Protein AF-A0A934DZV0-F1 (afdb_monomer_lite)

Secondary structure (DSSP, 8-state):
--SS-----HHHHHHHHHHHHHHHHHS--HHHHHHHHHHHHHHHHHHTTTTTS----HHHHHHHHHHHHHHHHHHHHHHHHHHHHHHTT--SHHHHHHHHHHHHHHHHHHHHHHIIIIIHHHHHHHHTT--

Foldseek 3Di:
DPDPPPPPPVVNVVVVVVVLVVVCVVPVDVVSVVVVVVVVVVVVCVVVCVVVPPPPDPVVVVCVLLVVLLVVCLVVLLVVLVVVCVVVVVPDPVCVVVSVVVSVVCSVVSSVVCCVVPVVVVVVVVVVPPD

Structure (mmCIF, N/CA/C/O backbone):
data_AF-A0A934DZV0-F1
#
_entry.id   AF-A0A934DZV0-F1
#
loop_
_atom_site.group_PDB
_atom_site.id
_atom_site.type_symbol
_atom_site.label_atom_id
_atom_site.label_alt_id
_atom_site.label_comp_id
_atom_site.label_asym_id
_atom_site.label_entity_id
_atom_site.label_seq_id
_atom_site.pdbx_PDB_ins_code
_atom_site.Cartn_x
_atom_site.Cartn_y
_atom_site.Cartn_z
_atom_site.occupancy
_atom_site.B_iso_or_equiv
_atom_site.auth_seq_id
_atom_site.auth_comp_id
_atom_site.auth_asym_id
_atom_site.auth_atom_id
_atom_site.pdbx_PDB_model_num
ATOM 1 N N . MET A 1 1 ? -23.097 18.828 9.479 1.00 40.00 1 MET A N 1
ATOM 2 C CA . MET A 1 1 ? -22.271 17.770 10.113 1.00 40.00 1 MET A CA 1
ATOM 3 C C . MET A 1 1 ? -23.167 16.639 10.637 1.00 40.00 1 MET A C 1
ATOM 5 O O . MET A 1 1 ? -23.369 16.544 11.835 1.00 40.00 1 MET A O 1
ATOM 9 N N . GLY A 1 2 ? -23.748 15.807 9.760 1.00 43.72 2 GLY A N 1
ATOM 10 C CA . GLY A 1 2 ? -24.744 14.794 10.172 1.00 43.72 2 GLY A CA 1
ATOM 11 C C . GLY A 1 2 ? -24.747 13.490 9.365 1.00 43.72 2 GLY A C 1
ATOM 12 O O . GLY A 1 2 ? -25.676 12.708 9.488 1.00 43.72 2 GLY A O 1
ATOM 13 N N . ALA A 1 3 ? -23.735 13.243 8.527 1.00 45.84 3 ALA A N 1
ATOM 14 C CA . ALA A 1 3 ? -23.752 12.117 7.585 1.00 45.84 3 ALA A CA 1
ATOM 15 C C . ALA A 1 3 ? -23.041 10.840 8.086 1.00 45.84 3 ALA A C 1
ATOM 17 O O . ALA A 1 3 ? -23.024 9.847 7.370 1.00 45.84 3 ALA A O 1
ATOM 18 N N . LEU A 1 4 ? -22.449 10.842 9.290 1.00 46.31 4 LEU A N 1
ATOM 19 C CA . LEU A 1 4 ? -21.652 9.713 9.805 1.00 46.31 4 LEU A CA 1
ATOM 20 C C . LEU A 1 4 ? -21.997 9.299 11.249 1.00 46.31 4 LEU A C 1
ATOM 22 O O . LEU A 1 4 ? -21.192 8.657 11.915 1.00 46.31 4 LEU A O 1
ATOM 26 N N . SER A 1 5 ? -23.197 9.607 11.744 1.00 45.78 5 SER A N 1
ATOM 27 C CA . SER A 1 5 ? -23.726 9.014 12.986 1.00 45.78 5 SER A CA 1
ATOM 28 C C . SER A 1 5 ? -24.595 7.790 12.677 1.00 45.78 5 SER A C 1
ATOM 30 O O . SER A 1 5 ? -25.713 7.652 13.164 1.00 45.78 5 SER A O 1
ATOM 32 N N . GLY A 1 6 ? -24.108 6.911 11.801 1.00 54.12 6 GLY A N 1
ATOM 33 C CA . GLY A 1 6 ? -24.715 5.609 11.563 1.00 54.12 6 GLY A CA 1
ATOM 34 C C . GLY A 1 6 ? -24.090 4.602 12.513 1.00 54.12 6 GLY A C 1
ATOM 35 O O . GLY A 1 6 ? -23.121 3.940 12.151 1.00 54.12 6 GLY A O 1
ATOM 36 N N . HIS A 1 7 ? -24.602 4.492 13.739 1.00 59.88 7 HIS A N 1
ATOM 37 C CA . HIS A 1 7 ? -24.275 3.343 14.578 1.00 59.88 7 HIS A CA 1
ATOM 38 C C . HIS A 1 7 ? -24.845 2.116 13.868 1.00 59.88 7 HIS A C 1
ATOM 40 O O . HIS A 1 7 ? -26.049 1.872 13.935 1.00 59.88 7 HIS A O 1
ATOM 46 N N . LEU A 1 8 ? -24.011 1.381 13.125 1.00 62.78 8 LEU A N 1
ATOM 47 C CA . LEU A 1 8 ? -24.433 0.114 12.540 1.00 62.78 8 LEU A CA 1
ATOM 48 C C . LEU A 1 8 ? -25.015 -0.728 13.682 1.00 62.78 8 LEU A C 1
ATOM 50 O O . LEU A 1 8 ? -24.310 -0.970 14.670 1.00 62.78 8 LEU A O 1
ATOM 54 N N . PRO A 1 9 ? -26.299 -1.127 13.609 1.00 78.00 9 PRO A N 1
ATOM 55 C CA . PRO A 1 9 ? -26.893 -1.911 14.672 1.00 78.00 9 PRO A CA 1
ATOM 56 C C . PRO A 1 9 ? -26.055 -3.177 14.818 1.00 78.00 9 PRO A C 1
ATOM 58 O O . PRO A 1 9 ? -25.684 -3.794 13.820 1.00 78.00 9 PRO A O 1
ATOM 61 N N . ARG A 1 10 ? -25.732 -3.571 16.057 1.00 73.56 10 ARG A N 1
ATOM 62 C CA . ARG A 1 10 ? -24.899 -4.760 16.332 1.00 73.56 10 ARG A CA 1
ATOM 63 C C . ARG A 1 10 ? -25.390 -5.988 15.553 1.00 73.56 10 ARG A C 1
ATOM 65 O O . ARG A 1 10 ? -24.585 -6.774 15.072 1.00 73.56 10 ARG A O 1
ATOM 72 N N . ALA A 1 11 ? -26.704 -6.082 15.346 1.00 77.38 11 ALA A N 1
ATOM 73 C CA . ALA A 1 11 ? -27.351 -7.084 14.509 1.00 77.38 11 ALA A CA 1
ATOM 74 C C . ALA A 1 11 ? -26.882 -7.081 13.041 1.00 77.38 11 ALA A C 1
ATOM 76 O O . ALA A 1 11 ? -26.635 -8.151 12.502 1.00 77.38 11 ALA A O 1
ATOM 77 N N . ALA A 1 12 ? -26.704 -5.922 12.400 1.00 80.38 12 ALA A N 1
ATOM 78 C CA . ALA A 1 12 ? -26.201 -5.839 11.026 1.00 80.38 12 ALA A CA 1
ATOM 79 C C . ALA A 1 12 ? -24.744 -6.314 10.918 1.00 80.38 12 ALA A C 1
ATOM 81 O O . ALA A 1 12 ? -24.390 -6.989 9.956 1.00 80.38 12 ALA A O 1
ATOM 82 N N . PHE A 1 13 ? -23.916 -6.029 11.929 1.00 77.81 13 PHE A N 1
ATOM 83 C CA . PHE A 1 13 ? -22.552 -6.558 11.998 1.00 77.81 13 PHE A CA 1
ATOM 84 C C . PHE A 1 13 ? -22.545 -8.089 12.120 1.00 77.81 13 PHE A C 1
ATOM 86 O O . PHE A 1 13 ? -21.846 -8.763 11.366 1.00 77.81 13 PHE A O 1
ATOM 93 N N . PHE A 1 14 ? -23.359 -8.648 13.023 1.00 82.62 14 PHE A N 1
ATOM 94 C CA . PHE A 1 14 ? -23.471 -10.102 13.172 1.00 82.62 14 PHE A CA 1
ATOM 95 C C . PHE A 1 14 ? -24.104 -10.776 11.950 1.00 82.62 14 PHE A C 1
ATOM 97 O O . PHE A 1 14 ? -23.658 -11.853 11.569 1.00 82.62 14 PHE A O 1
ATOM 104 N N . ALA A 1 15 ? -25.079 -10.142 11.296 1.00 85.31 15 ALA A N 1
ATOM 105 C CA . ALA A 1 15 ? -25.670 -10.636 10.055 1.00 85.31 15 ALA A CA 1
ATOM 106 C C . ALA A 1 15 ? -24.644 -10.662 8.913 1.00 85.31 15 ALA A C 1
ATOM 108 O O . ALA A 1 15 ? -24.546 -11.658 8.201 1.00 85.31 15 ALA A O 1
ATOM 109 N N . TYR A 1 16 ? -23.831 -9.609 8.777 1.00 80.94 16 TYR A N 1
ATOM 110 C CA . TYR A 1 16 ? -22.719 -9.578 7.827 1.00 80.94 16 TYR A CA 1
ATOM 111 C C . TYR A 1 16 ? -21.691 -10.677 8.123 1.00 80.94 16 TYR A C 1
ATOM 113 O O . TYR A 1 16 ? -21.292 -11.408 7.219 1.00 80.94 16 TYR A O 1
ATOM 121 N N . LEU A 1 17 ? -21.301 -10.844 9.390 1.00 81.56 17 LEU A N 1
ATOM 122 C CA . LEU A 1 17 ? -20.369 -11.896 9.797 1.00 81.56 17 LEU A CA 1
ATOM 123 C C . LEU A 1 17 ? -20.930 -13.293 9.491 1.00 81.56 17 LEU A C 1
ATOM 125 O O . LEU A 1 17 ? -20.217 -14.133 8.946 1.00 81.56 17 LEU A O 1
ATOM 129 N N . ALA A 1 18 ? -22.211 -13.525 9.786 1.00 82.19 18 ALA A N 1
ATOM 130 C CA . ALA A 1 18 ? -22.896 -14.776 9.485 1.00 82.19 18 ALA A CA 1
ATOM 131 C C . ALA A 1 18 ? -22.948 -15.048 7.974 1.00 82.19 18 ALA A C 1
ATOM 133 O O . ALA A 1 18 ? -22.691 -16.173 7.557 1.00 82.19 18 ALA A O 1
ATOM 134 N N . LEU A 1 19 ? -23.197 -14.023 7.152 1.00 81.75 19 LEU A N 1
ATOM 135 C CA . LEU A 1 19 ? -23.138 -14.113 5.690 1.00 81.75 19 LEU A CA 1
ATOM 136 C C . LEU A 1 19 ? -21.738 -14.478 5.185 1.00 81.75 19 LEU A C 1
ATOM 138 O O . LEU A 1 19 ? -21.618 -15.349 4.329 1.00 81.75 19 LEU A O 1
ATOM 142 N N . VAL A 1 20 ? -20.681 -13.863 5.725 1.00 76.44 20 VAL A N 1
ATOM 143 C CA . VAL A 1 20 ? -19.288 -14.181 5.359 1.00 76.44 20 VAL A CA 1
ATOM 144 C C . VAL A 1 20 ? -18.941 -15.628 5.714 1.00 76.44 20 VAL A C 1
ATOM 146 O O . VAL A 1 20 ? -18.334 -16.333 4.906 1.00 76.44 20 VAL A O 1
ATOM 149 N N . VAL A 1 21 ? -19.351 -16.090 6.898 1.00 77.94 21 VAL A N 1
ATOM 150 C CA . VAL A 1 21 ? -19.139 -17.477 7.338 1.00 77.94 21 VAL A CA 1
ATOM 151 C C . VAL A 1 21 ? -19.941 -18.451 6.473 1.00 77.94 21 VAL A C 1
ATOM 153 O O . VAL A 1 21 ? -19.375 -19.425 5.983 1.00 77.94 21 VAL A O 1
ATOM 156 N N . ALA A 1 22 ? -21.222 -18.174 6.219 1.00 78.38 22 ALA A N 1
ATOM 157 C CA . ALA A 1 22 ? -22.074 -19.001 5.366 1.00 78.38 22 ALA A CA 1
ATOM 158 C C . ALA A 1 22 ? -21.528 -19.090 3.932 1.00 78.38 22 ALA A C 1
ATOM 160 O O . ALA A 1 22 ? -21.431 -20.184 3.380 1.00 78.38 22 ALA A O 1
ATOM 161 N N . ALA A 1 23 ? -21.087 -17.969 3.354 1.00 74.69 23 ALA A N 1
ATOM 162 C CA . ALA A 1 23 ? -20.455 -17.942 2.037 1.00 74.69 23 ALA A CA 1
ATOM 163 C C . ALA A 1 23 ? -19.156 -18.768 1.998 1.00 74.69 23 ALA A C 1
ATOM 165 O O . ALA A 1 23 ? -18.914 -19.479 1.025 1.00 74.69 23 ALA A O 1
ATOM 166 N N . GLY A 1 24 ? -18.346 -18.723 3.062 1.00 67.56 24 GLY A N 1
ATOM 167 C CA . GLY A 1 24 ? -17.126 -19.531 3.179 1.00 67.56 24 GLY A CA 1
ATOM 168 C C . GLY A 1 24 ? -17.364 -21.029 3.362 1.00 67.56 24 GLY A C 1
ATOM 169 O O . GLY A 1 24 ? -16.512 -21.824 2.970 1.00 67.56 24 GLY A O 1
ATOM 170 N N . LEU A 1 25 ? -18.507 -21.419 3.931 1.00 68.50 25 LEU A N 1
ATOM 171 C CA . LEU A 1 25 ? -18.901 -22.822 4.091 1.00 68.50 25 LEU A CA 1
ATOM 172 C C . LEU A 1 25 ? -19.502 -23.414 2.807 1.00 68.50 25 LEU A C 1
ATOM 174 O O . LEU A 1 25 ? -19.332 -24.605 2.564 1.00 68.50 25 LEU A O 1
ATOM 178 N N . LEU A 1 26 ? -20.182 -22.599 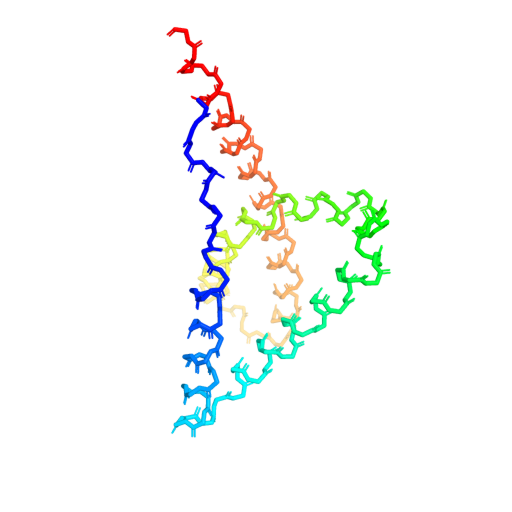1.992 1.00 71.62 26 LEU A N 1
ATOM 179 C CA . LEU A 1 26 ? -20.778 -23.030 0.721 1.00 71.62 26 LEU A CA 1
ATOM 180 C C . LEU A 1 26 ? -19.736 -23.170 -0.401 1.00 71.62 26 LEU A C 1
ATOM 182 O O . LEU A 1 26 ? -19.796 -24.118 -1.178 1.00 71.62 26 LEU A O 1
ATOM 186 N N . GLU A 1 27 ? -18.751 -22.269 -0.458 1.00 68.44 27 GLU A N 1
ATOM 187 C CA . GLU A 1 27 ? -17.579 -22.388 -1.330 1.00 68.44 27 GLU A CA 1
ATOM 188 C C . GLU A 1 27 ? -16.307 -22.131 -0.521 1.00 68.44 27 GLU A C 1
ATOM 190 O O . GLU A 1 27 ? -16.006 -20.995 -0.143 1.00 68.44 27 GLU A O 1
ATOM 195 N N . PHE A 1 28 ? -15.512 -23.179 -0.294 1.00 62.59 28 PHE A N 1
ATOM 196 C CA . PHE A 1 28 ? -14.269 -23.065 0.463 1.00 62.59 28 PHE A CA 1
ATOM 197 C C . PHE A 1 28 ? -13.217 -22.287 -0.339 1.00 62.59 28 PHE A C 1
ATOM 199 O O . PHE A 1 28 ? -12.403 -22.853 -1.072 1.00 62.59 28 PHE A O 1
ATOM 206 N N . ARG A 1 29 ? -13.233 -20.955 -0.222 1.00 70.62 29 ARG A N 1
ATOM 207 C CA . ARG A 1 29 ? -12.227 -20.088 -0.841 1.00 70.62 29 ARG A CA 1
ATOM 208 C C . ARG A 1 29 ? -11.175 -19.693 0.191 1.00 70.62 29 ARG A C 1
ATOM 210 O O . ARG A 1 29 ? -11.513 -19.027 1.170 1.00 70.62 29 ARG A O 1
ATOM 217 N N . PRO A 1 30 ? -9.878 -19.964 -0.052 1.00 75.94 30 PRO A N 1
ATOM 218 C CA . PRO A 1 30 ? -8.807 -19.625 0.894 1.00 75.94 30 PRO A CA 1
ATOM 219 C C . PRO A 1 30 ? -8.748 -18.121 1.219 1.00 75.94 30 PRO A C 1
ATOM 221 O O . PRO A 1 30 ? -8.277 -17.714 2.279 1.00 75.94 30 PRO A O 1
ATOM 224 N N . ARG A 1 31 ? -9.288 -17.280 0.330 1.00 77.19 31 ARG A N 1
ATOM 225 C CA . ARG A 1 31 ? -9.388 -15.828 0.509 1.00 77.19 31 ARG A CA 1
ATOM 226 C C . ARG A 1 31 ? -10.351 -15.425 1.638 1.00 77.19 31 ARG A C 1
ATOM 228 O O . ARG A 1 31 ? -10.065 -14.455 2.335 1.00 77.19 31 ARG A O 1
ATOM 235 N N . LEU A 1 32 ? -11.436 -16.177 1.854 1.00 78.94 32 LEU A N 1
ATOM 236 C CA . LEU A 1 32 ? -12.394 -15.935 2.943 1.00 78.94 32 LEU A CA 1
ATOM 237 C C . LEU A 1 32 ? -11.748 -16.223 4.300 1.00 78.94 32 LEU A C 1
ATOM 239 O O . LEU A 1 32 ? -11.786 -15.363 5.178 1.00 78.94 32 LEU A O 1
ATOM 243 N N . LEU A 1 33 ? -11.050 -17.357 4.427 1.00 81.12 33 LEU A N 1
ATOM 244 C CA . LEU A 1 33 ? -10.281 -17.696 5.629 1.00 81.12 33 LEU A CA 1
ATOM 245 C C . LEU A 1 33 ? -9.237 -16.634 5.964 1.00 81.12 33 LEU A C 1
ATOM 247 O O . LEU A 1 33 ? -9.160 -16.196 7.107 1.00 81.12 33 LEU A O 1
ATOM 251 N N . MET A 1 34 ? -8.472 -16.181 4.967 1.00 85.19 34 MET A N 1
ATOM 252 C CA . MET A 1 34 ? -7.475 -15.128 5.165 1.00 85.19 34 MET A CA 1
ATOM 253 C C . MET A 1 34 ? -8.123 -13.833 5.665 1.00 85.19 34 MET A C 1
ATOM 255 O O . MET A 1 34 ? -7.654 -13.240 6.632 1.00 85.19 34 MET A O 1
ATOM 259 N N . SER A 1 35 ? -9.229 -13.406 5.049 1.00 82.56 35 SER A N 1
ATOM 260 C CA . SER A 1 35 ? -9.931 -12.192 5.477 1.00 82.56 35 SER A CA 1
ATOM 261 C C . SER A 1 35 ? -10.492 -12.309 6.898 1.00 82.56 35 SER A C 1
ATOM 263 O O . SER A 1 35 ? -10.356 -11.372 7.682 1.00 82.56 35 SER A O 1
ATOM 265 N N . ALA A 1 36 ? -11.044 -13.473 7.259 1.00 83.62 36 ALA A N 1
ATOM 266 C CA . ALA A 1 36 ? -11.557 -13.748 8.596 1.00 83.62 36 ALA A CA 1
ATOM 267 C C . ALA A 1 36 ? -10.426 -13.792 9.635 1.00 83.62 36 ALA A C 1
ATOM 269 O O . ALA A 1 36 ? -10.562 -13.213 10.710 1.00 83.62 36 ALA A O 1
ATOM 270 N N . ALA A 1 37 ? -9.288 -14.408 9.299 1.00 87.62 37 ALA A N 1
ATOM 271 C CA . ALA A 1 37 ? -8.103 -14.433 10.149 1.00 87.62 37 ALA A CA 1
ATOM 272 C C . ALA A 1 37 ? -7.560 -13.017 10.393 1.00 87.62 37 ALA A C 1
ATOM 274 O O . ALA A 1 37 ? -7.324 -12.642 11.539 1.00 87.62 37 ALA A O 1
ATOM 275 N N . ILE A 1 38 ? -7.433 -12.201 9.341 1.00 89.19 38 ILE A N 1
ATOM 276 C CA . ILE A 1 38 ? -7.008 -10.798 9.458 1.00 89.19 38 ILE A CA 1
ATOM 277 C C . ILE A 1 38 ? -8.005 -10.004 10.308 1.00 89.19 38 ILE A C 1
ATOM 279 O O . ILE A 1 38 ? -7.590 -9.274 11.206 1.00 89.19 38 ILE A O 1
ATOM 283 N N . ALA A 1 39 ? -9.309 -10.159 10.069 1.00 86.56 39 ALA A N 1
ATOM 284 C CA . ALA A 1 39 ? -10.342 -9.485 10.851 1.00 86.56 39 ALA A CA 1
ATOM 285 C C . ALA A 1 39 ? -10.277 -9.872 12.337 1.00 86.56 39 ALA A C 1
ATOM 287 O O . ALA A 1 39 ? -10.352 -8.995 13.197 1.00 86.56 39 ALA A O 1
ATOM 288 N N . ALA A 1 40 ? -10.076 -11.156 12.645 1.00 86.81 40 ALA A N 1
ATOM 289 C CA . ALA A 1 40 ? -9.900 -11.632 14.012 1.00 86.81 40 ALA A CA 1
ATOM 290 C C . ALA A 1 40 ? -8.646 -11.025 14.658 1.00 86.81 40 ALA A C 1
ATOM 292 O O . ALA A 1 40 ? -8.734 -10.482 15.758 1.00 86.81 40 ALA A O 1
ATOM 293 N N . ILE A 1 41 ? -7.502 -11.044 13.965 1.00 88.62 41 ILE A N 1
ATOM 294 C CA . ILE A 1 41 ? -6.252 -10.430 14.443 1.00 88.62 41 ILE A CA 1
ATOM 295 C C . ILE A 1 41 ? -6.465 -8.945 14.748 1.00 88.62 41 ILE A C 1
ATOM 297 O O . ILE A 1 41 ? -6.118 -8.495 15.838 1.00 88.62 41 ILE A O 1
ATOM 301 N N . LEU A 1 42 ? -7.072 -8.193 13.825 1.00 85.69 42 LEU A N 1
ATOM 302 C CA . LEU A 1 42 ? -7.358 -6.770 14.015 1.00 85.69 42 LEU A CA 1
ATOM 303 C C . LEU A 1 42 ? -8.316 -6.531 15.184 1.00 85.69 42 LEU A C 1
ATOM 305 O O . LEU A 1 42 ? -8.093 -5.613 15.967 1.00 85.69 42 LEU A O 1
ATOM 309 N N . PHE A 1 43 ? -9.348 -7.362 15.339 1.00 84.69 43 PHE A N 1
ATOM 310 C CA . PHE A 1 43 ? -10.286 -7.273 16.456 1.00 84.69 43 PHE A CA 1
ATOM 311 C C . PHE A 1 43 ? -9.589 -7.493 17.805 1.00 84.69 43 PHE A C 1
ATOM 313 O O . PHE A 1 43 ? -9.766 -6.701 18.733 1.00 84.69 43 PHE A O 1
ATOM 320 N N . PHE A 1 44 ? -8.758 -8.532 17.915 1.00 86.25 44 PHE A N 1
ATOM 321 C CA . PHE A 1 44 ? -7.996 -8.797 19.135 1.00 86.25 44 PHE A CA 1
ATOM 322 C C . PHE A 1 44 ? -6.956 -7.709 19.411 1.00 86.25 44 PHE A C 1
ATOM 324 O O . PHE A 1 44 ? -6.840 -7.268 20.553 1.00 86.25 44 PHE A O 1
ATOM 331 N N . ALA A 1 45 ? -6.256 -7.230 18.382 1.00 83.88 45 ALA A N 1
ATOM 332 C CA . ALA A 1 45 ? -5.268 -6.163 18.505 1.00 83.88 45 ALA A CA 1
ATOM 333 C C . ALA A 1 45 ? -5.904 -4.812 18.885 1.00 83.88 45 ALA A C 1
ATOM 335 O O . ALA A 1 45 ? -5.326 -4.041 19.653 1.00 83.88 45 ALA A O 1
ATOM 336 N N . ALA A 1 46 ? -7.108 -4.524 18.383 1.00 80.06 46 ALA A N 1
ATOM 337 C CA . ALA A 1 46 ? -7.882 -3.352 18.782 1.00 80.06 46 ALA A CA 1
ATOM 338 C C . ALA A 1 46 ? -8.336 -3.462 20.246 1.00 80.06 46 ALA A C 1
ATOM 340 O O . ALA A 1 46 ? -8.279 -2.484 20.988 1.00 80.06 46 ALA A O 1
ATOM 341 N N . ARG A 1 47 ? -8.738 -4.662 20.688 1.00 80.56 47 ARG A N 1
ATOM 342 C CA . ARG A 1 47 ? -9.172 -4.906 22.072 1.00 80.56 47 ARG A CA 1
ATOM 343 C C . ARG A 1 47 ? -8.023 -4.848 23.081 1.00 80.56 47 ARG A C 1
ATOM 345 O O . ARG A 1 47 ? -8.241 -4.421 24.209 1.00 80.56 47 ARG A O 1
ATOM 352 N N . SER A 1 48 ? -6.820 -5.269 22.699 1.00 78.62 48 SER A N 1
ATOM 353 C CA . SER A 1 48 ? -5.636 -5.246 23.568 1.00 78.62 48 SER A CA 1
ATOM 354 C C . SER A 1 48 ? -4.974 -3.868 23.676 1.00 78.62 48 SER A C 1
ATOM 356 O O . SER A 1 48 ? -3.901 -3.756 24.263 1.00 78.62 48 SER A O 1
ATOM 358 N N . ASN A 1 49 ? -5.585 -2.824 23.102 1.00 70.88 49 ASN A N 1
ATOM 359 C CA . ASN A 1 49 ? -5.031 -1.472 22.991 1.00 70.88 49 ASN A CA 1
ATOM 360 C C . ASN A 1 49 ? -3.669 -1.413 22.264 1.00 70.88 49 ASN A C 1
ATOM 362 O O . ASN A 1 49 ? -3.021 -0.371 22.239 1.00 70.88 49 ASN A O 1
ATOM 366 N N . ALA A 1 50 ? -3.244 -2.507 21.620 1.00 69.94 50 ALA A N 1
ATOM 367 C CA . ALA A 1 50 ? -1.984 -2.589 20.883 1.00 69.94 50 ALA A CA 1
ATOM 368 C C . ALA A 1 50 ? -1.969 -1.664 19.652 1.00 69.94 50 ALA A C 1
ATOM 370 O O . ALA A 1 50 ? -0.905 -1.257 19.193 1.00 69.94 50 ALA A O 1
ATOM 371 N N . LEU A 1 51 ? -3.152 -1.303 19.140 1.00 68.56 51 LEU A N 1
ATOM 372 C CA . LEU A 1 51 ? -3.320 -0.317 18.069 1.00 68.56 51 LEU A CA 1
ATOM 373 C C . LEU A 1 51 ? -3.203 1.139 18.542 1.00 68.56 51 LEU A C 1
ATOM 375 O O . LEU A 1 51 ? -3.095 2.022 17.700 1.00 68.56 51 LEU A O 1
ATOM 379 N N . HIS A 1 52 ? -3.228 1.413 19.849 1.00 66.75 52 HIS A N 1
ATOM 380 C CA . HIS A 1 52 ? -3.198 2.790 20.347 1.00 66.75 52 HIS A CA 1
ATOM 381 C C . HIS A 1 52 ? -1.850 3.474 20.069 1.00 66.75 52 HIS A C 1
ATOM 383 O O . HIS A 1 52 ? -1.808 4.631 19.658 1.00 66.75 52 HIS A O 1
ATOM 389 N N . ASP A 1 53 ? -0.751 2.729 20.213 1.00 69.06 53 ASP A N 1
ATOM 390 C CA . ASP A 1 53 ? 0.612 3.243 20.024 1.00 69.06 53 ASP A CA 1
ATOM 391 C C . ASP A 1 53 ? 1.238 2.809 18.684 1.00 69.06 53 ASP A C 1
ATOM 393 O O . ASP A 1 53 ? 2.415 3.075 18.405 1.00 69.06 53 ASP A O 1
ATOM 397 N N . TRP A 1 54 ? 0.459 2.140 17.829 1.00 67.88 54 TRP A N 1
ATOM 398 C CA . TRP A 1 54 ? 0.906 1.614 16.544 1.00 67.88 54 TRP A CA 1
ATOM 399 C C . TRP A 1 54 ? 0.143 2.267 15.380 1.00 67.88 54 TRP A C 1
ATOM 401 O O . TRP A 1 54 ? -1.084 2.253 15.394 1.00 67.88 54 TRP A O 1
ATOM 411 N N . PRO A 1 55 ? 0.818 2.811 14.343 1.00 70.81 55 PRO A N 1
ATOM 412 C CA . PRO A 1 55 ? 2.259 2.867 14.107 1.00 70.81 55 PRO A CA 1
ATOM 413 C C . PRO A 1 55 ? 2.895 4.182 14.594 1.00 70.81 55 PRO A C 1
ATOM 415 O O . PRO A 1 55 ? 2.578 5.263 14.108 1.00 70.81 55 PRO A O 1
ATOM 418 N N . ARG A 1 56 ? 3.908 4.090 15.466 1.00 74.44 56 ARG A N 1
ATOM 419 C CA . ARG A 1 56 ? 4.750 5.234 15.881 1.00 74.44 56 ARG A CA 1
ATOM 420 C C . ARG A 1 56 ? 5.677 5.774 14.781 1.00 74.44 56 ARG A C 1
ATOM 422 O O . ARG A 1 56 ? 6.182 6.891 14.886 1.00 74.44 56 ARG A O 1
ATOM 429 N N . ASN A 1 57 ? 5.938 4.991 13.733 1.00 80.25 57 ASN A N 1
ATOM 430 C CA . ASN A 1 57 ? 6.848 5.386 12.661 1.00 80.25 57 ASN A CA 1
ATOM 431 C C . ASN A 1 57 ? 6.153 6.341 11.675 1.00 80.25 57 ASN A C 1
ATOM 433 O O . ASN A 1 57 ? 5.214 5.962 10.972 1.00 80.25 57 ASN A O 1
ATOM 437 N N . LYS A 1 58 ? 6.682 7.566 11.572 1.00 78.25 58 LYS A N 1
ATOM 438 C CA . LYS A 1 58 ? 6.195 8.616 10.665 1.00 78.25 58 LYS A CA 1
ATOM 439 C C . LYS A 1 58 ? 6.169 8.177 9.197 1.00 78.25 58 LYS A C 1
ATOM 441 O O . LYS A 1 58 ? 5.276 8.597 8.469 1.00 78.25 58 LYS A O 1
ATOM 446 N N . VAL A 1 59 ? 7.097 7.316 8.771 1.00 78.94 59 VAL A N 1
ATOM 447 C CA . VAL A 1 59 ? 7.140 6.782 7.399 1.00 78.94 59 VAL A CA 1
ATOM 448 C C . VAL A 1 59 ? 5.951 5.864 7.136 1.00 78.94 59 VAL A C 1
ATOM 450 O O . VAL A 1 59 ? 5.323 5.975 6.092 1.00 78.94 59 VAL A O 1
ATOM 453 N N . VAL A 1 60 ? 5.597 5.005 8.095 1.00 80.06 60 VAL A N 1
ATOM 454 C CA . VAL A 1 60 ? 4.459 4.080 7.968 1.00 80.06 60 VAL A CA 1
ATOM 455 C C . VAL A 1 60 ? 3.141 4.851 7.946 1.00 80.06 60 VAL A C 1
ATOM 457 O O . VAL A 1 60 ? 2.291 4.581 7.102 1.00 80.06 60 VAL A O 1
ATOM 460 N N . LEU A 1 61 ? 2.994 5.863 8.807 1.00 80.31 61 LEU A N 1
ATOM 461 C CA . LEU A 1 61 ? 1.834 6.762 8.792 1.00 80.31 61 LEU A CA 1
ATOM 462 C C . LEU A 1 61 ? 1.716 7.525 7.465 1.00 80.31 61 LEU A C 1
ATOM 464 O O . LEU A 1 61 ? 0.624 7.665 6.916 1.00 80.31 61 LEU A O 1
ATOM 468 N N . TRP A 1 62 ? 2.839 8.008 6.932 1.00 77.81 62 TRP A N 1
ATOM 469 C CA . TRP A 1 62 ? 2.881 8.698 5.646 1.00 77.81 62 TRP A CA 1
ATOM 470 C C . TRP A 1 62 ? 2.541 7.769 4.474 1.00 77.81 62 TRP A C 1
ATOM 472 O O . TRP A 1 62 ? 1.725 8.137 3.631 1.00 77.81 62 TRP A O 1
ATOM 482 N N . LEU A 1 63 ? 3.078 6.545 4.456 1.00 80.31 63 LEU A N 1
ATOM 483 C CA . LEU A 1 63 ? 2.726 5.535 3.455 1.00 80.31 63 LEU A CA 1
ATOM 484 C C . LEU A 1 63 ? 1.240 5.167 3.541 1.00 80.31 63 LEU A C 1
ATOM 486 O O . LEU A 1 63 ? 0.576 5.060 2.515 1.00 80.31 63 LEU A O 1
ATOM 490 N N . GLY A 1 64 ? 0.710 5.020 4.759 1.00 79.69 64 GLY A N 1
ATOM 491 C CA . GLY A 1 64 ? -0.704 4.751 5.010 1.00 79.69 64 GLY A CA 1
ATOM 492 C C . GLY A 1 64 ? -1.609 5.845 4.446 1.00 79.69 64 GLY A C 1
ATOM 493 O O . GLY A 1 64 ? -2.575 5.531 3.754 1.00 79.69 64 GLY A O 1
ATOM 494 N N . ARG A 1 65 ? -1.254 7.123 4.642 1.00 79.00 65 ARG A N 1
ATOM 495 C CA . ARG A 1 65 ? -1.992 8.263 4.065 1.00 79.00 65 ARG A CA 1
ATOM 496 C C . ARG A 1 65 ? -2.040 8.234 2.540 1.00 79.00 65 ARG A C 1
ATOM 498 O O . ARG A 1 65 ? -3.051 8.607 1.972 1.00 79.00 65 ARG A O 1
ATOM 505 N N . MET A 1 66 ? -0.979 7.768 1.887 1.00 81.06 66 MET A N 1
ATOM 506 C CA . MET A 1 66 ? -0.920 7.689 0.423 1.00 81.06 66 MET A CA 1
ATOM 507 C C . MET A 1 66 ? -1.324 6.323 -0.135 1.00 81.06 66 MET A C 1
ATOM 509 O O . MET A 1 66 ? -1.283 6.126 -1.348 1.00 81.06 66 MET A O 1
ATOM 513 N N . SER A 1 67 ? -1.697 5.368 0.719 1.00 79.94 67 SER A N 1
ATOM 514 C CA . SER A 1 67 ? -1.962 3.983 0.313 1.00 79.94 67 SER A CA 1
ATOM 515 C C . SER A 1 67 ? -3.087 3.884 -0.718 1.00 79.94 67 SER A C 1
ATOM 517 O O . SER A 1 67 ? -2.967 3.123 -1.676 1.00 79.94 67 SER A O 1
ATOM 519 N N . TYR A 1 68 ? -4.131 4.706 -0.579 1.00 79.25 68 TYR A N 1
ATOM 520 C CA . TYR A 1 68 ? -5.236 4.785 -1.533 1.00 79.25 68 TYR A CA 1
ATOM 521 C C . TYR A 1 68 ? -4.784 5.315 -2.902 1.00 79.25 68 TYR A C 1
ATOM 523 O O . TYR A 1 68 ? -5.015 4.679 -3.930 1.00 79.25 68 TYR A O 1
ATOM 531 N N . SER A 1 69 ? -4.062 6.438 -2.908 1.00 81.56 69 SER A N 1
ATOM 532 C CA . SER A 1 69 ? -3.451 7.012 -4.113 1.00 81.56 69 SER A CA 1
ATOM 533 C C . SER A 1 69 ? -2.521 6.016 -4.826 1.00 81.56 69 SER A C 1
ATOM 535 O O . SER A 1 69 ? -2.586 5.857 -6.046 1.00 81.56 69 SER A O 1
ATOM 537 N N . VAL A 1 70 ? -1.671 5.307 -4.073 1.00 81.94 70 VAL A N 1
ATOM 538 C CA . VAL A 1 70 ? -0.771 4.276 -4.615 1.00 81.94 70 VAL A CA 1
ATOM 539 C C . VAL A 1 70 ? -1.569 3.109 -5.198 1.00 81.94 70 VAL A C 1
ATOM 541 O O . VAL A 1 70 ? -1.253 2.668 -6.300 1.00 81.94 70 VAL A O 1
ATOM 544 N N . PHE A 1 71 ? -2.615 2.639 -4.512 1.00 82.19 71 PHE A N 1
ATOM 545 C CA . PHE A 1 71 ? -3.477 1.553 -4.989 1.00 82.19 71 PHE A CA 1
ATOM 546 C C . PHE A 1 71 ? -4.122 1.874 -6.346 1.00 82.19 71 PHE A C 1
ATOM 548 O O . PHE A 1 71 ? -4.083 1.040 -7.250 1.00 82.19 71 PHE A O 1
ATOM 555 N N . LEU A 1 72 ? -4.647 3.092 -6.519 1.00 83.81 72 LEU A N 1
ATOM 556 C CA . LEU A 1 72 ? -5.264 3.528 -7.778 1.00 83.81 72 LEU A CA 1
ATOM 557 C C . LEU A 1 72 ? -4.277 3.552 -8.952 1.00 83.81 72 LEU A C 1
ATOM 559 O O . LEU A 1 72 ? -4.627 3.191 -10.074 1.00 83.81 72 LEU A O 1
ATOM 563 N N . ILE A 1 73 ? -3.043 3.986 -8.700 1.00 82.62 73 ILE A N 1
ATOM 564 C CA . ILE A 1 73 ? -2.032 4.201 -9.745 1.00 82.62 73 ILE A CA 1
ATOM 565 C C . ILE A 1 73 ? -1.201 2.953 -10.032 1.00 82.62 73 ILE A C 1
ATOM 567 O O . ILE A 1 73 ? -0.604 2.839 -11.103 1.00 82.62 73 ILE A O 1
ATOM 571 N N . HIS A 1 74 ? -1.186 1.989 -9.115 1.00 83.88 74 HIS A N 1
ATOM 572 C CA . HIS A 1 74 ? -0.392 0.779 -9.263 1.00 83.88 74 HIS A CA 1
ATOM 573 C C . HIS A 1 74 ? -0.699 0.039 -10.570 1.00 83.88 74 HIS A C 1
ATOM 575 O O . HIS A 1 74 ? 0.213 -0.279 -11.332 1.00 83.88 74 HIS A O 1
ATOM 581 N N . PHE A 1 75 ? -1.987 -0.173 -10.864 1.00 83.94 75 PHE A N 1
ATOM 582 C CA . PHE A 1 75 ? -2.427 -0.867 -12.073 1.00 83.94 75 PHE A CA 1
ATOM 583 C C . PHE A 1 75 ? -1.976 -0.173 -13.374 1.00 83.94 75 PHE A C 1
ATOM 585 O O . PHE A 1 75 ? -1.305 -0.822 -14.181 1.00 83.94 75 PHE A O 1
ATOM 592 N N . PRO A 1 76 ? -2.271 1.124 -13.605 1.00 84.19 76 PRO A N 1
ATOM 593 C CA . PRO A 1 76 ? -1.828 1.797 -14.824 1.00 84.19 76 PRO A CA 1
ATOM 594 C C . PRO A 1 76 ? -0.301 1.892 -14.937 1.00 84.19 76 PRO A C 1
ATOM 596 O O . PRO A 1 76 ? 0.219 1.790 -16.046 1.00 84.19 76 PRO A O 1
ATOM 599 N N . VAL A 1 77 ? 0.439 2.027 -13.828 1.00 84.88 77 VAL A N 1
ATOM 600 C CA . VAL A 1 77 ? 1.915 2.001 -13.855 1.00 84.88 77 VAL A CA 1
ATOM 601 C C . VAL A 1 77 ? 2.430 0.648 -14.337 1.00 84.88 77 VAL A C 1
ATOM 603 O O . VAL A 1 77 ? 3.299 0.599 -15.209 1.00 84.88 77 VAL A O 1
ATOM 606 N N . TRP A 1 78 ? 1.861 -0.443 -13.827 1.00 83.88 78 TRP A N 1
ATOM 607 C CA . TRP A 1 78 ? 2.234 -1.793 -14.244 1.00 83.88 78 TRP A CA 1
ATOM 608 C C . TRP A 1 78 ? 1.931 -2.035 -15.728 1.00 83.88 78 TRP A C 1
ATOM 610 O O . TRP A 1 78 ? 2.745 -2.616 -16.448 1.00 83.88 78 TRP A O 1
ATOM 620 N N . LEU A 1 79 ? 0.794 -1.526 -16.213 1.00 86.25 79 LEU A N 1
ATOM 621 C CA . LEU A 1 79 ? 0.418 -1.595 -17.625 1.00 86.25 79 LEU A CA 1
ATOM 622 C C . LEU A 1 79 ? 1.388 -0.807 -18.518 1.00 86.25 79 LEU A C 1
ATOM 624 O O . LEU A 1 79 ? 1.873 -1.339 -19.516 1.00 86.25 79 LEU A O 1
ATOM 628 N N . LEU A 1 80 ? 1.708 0.440 -18.157 1.00 86.56 80 LEU A N 1
ATOM 629 C CA . LEU A 1 80 ? 2.655 1.275 -18.905 1.00 86.56 80 LEU A CA 1
ATOM 630 C C . LEU A 1 80 ? 4.029 0.619 -18.988 1.00 86.56 80 LEU A C 1
ATOM 632 O O . LEU A 1 80 ? 4.642 0.568 -20.055 1.00 86.56 80 LEU A O 1
ATOM 636 N N . GLN A 1 81 ? 4.494 0.073 -17.872 1.00 83.88 81 GLN A N 1
ATOM 637 C CA . GLN A 1 81 ? 5.743 -0.659 -17.842 1.00 83.88 81 GLN A CA 1
ATOM 638 C C . GLN A 1 81 ? 5.707 -1.891 -18.744 1.00 83.88 81 GLN A C 1
ATOM 640 O O . GLN A 1 81 ? 6.651 -2.111 -19.499 1.00 83.88 81 GLN A O 1
ATOM 645 N N . ASN A 1 82 ? 4.628 -2.674 -18.713 1.00 85.50 82 ASN A N 1
ATOM 646 C CA . ASN A 1 82 ? 4.484 -3.829 -19.593 1.00 85.50 82 ASN A CA 1
ATOM 647 C C . ASN A 1 82 ? 4.582 -3.427 -21.076 1.00 85.50 82 ASN A C 1
ATOM 649 O O 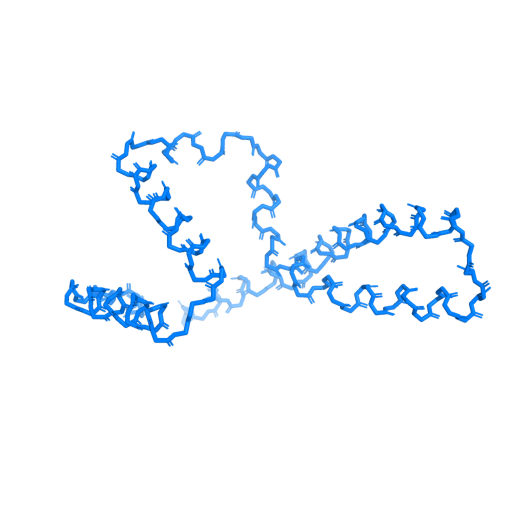. ASN A 1 82 ? 5.345 -4.037 -21.826 1.00 85.50 82 ASN A O 1
ATOM 653 N N . VAL A 1 83 ? 3.905 -2.345 -21.473 1.00 86.62 83 VAL A N 1
ATOM 654 C CA . VAL A 1 83 ? 3.968 -1.805 -22.842 1.00 86.62 83 VAL A CA 1
ATOM 655 C C . VAL A 1 83 ? 5.396 -1.419 -23.225 1.00 86.62 83 VAL A C 1
ATOM 657 O O . VAL A 1 83 ? 5.858 -1.777 -24.310 1.00 86.62 83 VAL A O 1
ATOM 660 N N . VAL A 1 84 ? 6.117 -0.726 -22.340 1.00 85.25 84 VAL A N 1
ATOM 661 C CA . VAL A 1 84 ? 7.522 -0.348 -22.563 1.00 85.25 84 VAL A CA 1
ATOM 662 C C . VAL A 1 84 ? 8.395 -1.589 -22.760 1.00 85.25 84 VAL A C 1
ATOM 664 O O . VAL A 1 84 ? 9.149 -1.662 -23.730 1.00 85.25 84 VAL A O 1
ATOM 667 N N . PHE A 1 85 ? 8.246 -2.593 -21.897 1.00 82.00 85 PHE A N 1
ATOM 668 C CA . PHE A 1 85 ? 9.031 -3.828 -21.943 1.00 82.00 85 PHE A CA 1
ATOM 669 C C . PHE A 1 85 ? 8.796 -4.634 -23.222 1.00 82.00 85 PHE A C 1
ATOM 671 O O . PHE A 1 85 ? 9.756 -5.072 -23.864 1.00 82.00 85 PHE A O 1
ATOM 678 N N . VAL A 1 86 ? 7.532 -4.789 -23.623 1.00 83.88 86 VAL A N 1
ATOM 679 C CA . VAL A 1 86 ? 7.159 -5.481 -24.864 1.00 83.88 86 VAL A CA 1
ATOM 680 C C . VAL A 1 86 ? 7.688 -4.717 -26.078 1.00 83.88 86 VAL A C 1
ATOM 682 O O . VAL A 1 86 ? 8.305 -5.313 -26.962 1.00 83.88 86 VAL A O 1
ATOM 685 N N . ARG A 1 87 ? 7.518 -3.389 -26.109 1.00 85.50 87 ARG A N 1
ATOM 686 C CA . ARG A 1 87 ? 7.928 -2.553 -27.248 1.00 85.50 87 ARG A CA 1
ATOM 687 C C . ARG A 1 87 ? 9.443 -2.488 -27.422 1.00 85.50 87 ARG A C 1
ATOM 689 O O . ARG A 1 87 ? 9.924 -2.469 -28.550 1.00 85.50 87 ARG A O 1
ATOM 696 N N . MET A 1 88 ? 10.193 -2.483 -26.324 1.00 81.69 88 MET A N 1
ATOM 697 C CA . MET A 1 88 ? 11.658 -2.478 -26.349 1.00 81.69 88 MET A CA 1
ATOM 698 C C . MET A 1 88 ? 12.262 -3.883 -26.523 1.00 81.69 88 MET A C 1
ATOM 700 O O . MET A 1 88 ? 13.481 -4.014 -26.610 1.00 81.69 88 MET A O 1
ATOM 704 N N . ARG A 1 89 ? 11.428 -4.935 -26.610 1.00 79.31 89 ARG A N 1
ATOM 705 C CA . ARG A 1 89 ? 11.841 -6.351 -26.703 1.00 79.31 89 ARG A CA 1
ATOM 706 C C . ARG A 1 89 ? 12.780 -6.770 -25.564 1.00 79.31 89 ARG A C 1
ATOM 708 O O . ARG A 1 89 ? 13.608 -7.666 -25.719 1.00 79.31 89 ARG A O 1
ATOM 715 N N . TRP A 1 90 ? 12.633 -6.140 -24.401 1.00 74.06 90 TRP A N 1
ATOM 716 C CA . TRP A 1 90 ? 13.433 -6.379 -23.199 1.00 74.06 90 TRP A CA 1
ATOM 717 C C . TRP A 1 90 ? 12.914 -7.599 -22.437 1.00 74.06 90 TRP A C 1
ATOM 719 O O . TRP A 1 90 ? 12.506 -7.506 -21.280 1.00 74.06 90 TRP A O 1
ATOM 729 N N . VAL A 1 91 ? 12.902 -8.751 -23.106 1.00 71.88 91 VAL A N 1
ATOM 730 C CA . VAL A 1 91 ? 12.369 -10.018 -22.582 1.00 71.88 91 VAL A CA 1
ATOM 731 C C . VAL A 1 91 ? 13.511 -10.913 -22.089 1.00 71.88 91 VAL A C 1
ATOM 733 O O . VAL A 1 91 ? 13.619 -12.074 -22.474 1.00 71.88 91 VAL A O 1
ATOM 736 N N . THR A 1 92 ? 14.421 -10.362 -21.280 1.00 80.38 92 THR A N 1
ATOM 737 C CA . THR A 1 92 ? 15.525 -11.124 -20.681 1.00 80.38 92 THR A CA 1
ATOM 738 C C . THR A 1 92 ? 15.281 -11.345 -19.183 1.00 80.38 92 THR A C 1
ATOM 740 O O . THR A 1 92 ? 14.561 -10.577 -18.541 1.00 80.38 92 THR A O 1
ATOM 743 N N . PRO A 1 93 ? 15.883 -12.380 -18.570 1.00 79.00 93 PRO A N 1
ATOM 744 C CA . PRO A 1 93 ? 15.733 -12.624 -17.133 1.00 79.00 93 PRO A CA 1
ATOM 745 C C . PRO A 1 93 ? 16.195 -11.435 -16.274 1.00 79.00 93 PRO A C 1
ATOM 747 O O . PRO A 1 93 ? 15.581 -11.111 -15.259 1.00 79.00 93 PRO A O 1
ATOM 750 N N . VAL A 1 94 ? 17.250 -10.742 -16.714 1.00 83.38 94 VAL A N 1
ATOM 751 C CA . VAL A 1 94 ? 17.822 -9.579 -16.019 1.00 83.38 94 VAL A CA 1
ATOM 752 C C . VAL A 1 94 ? 16.880 -8.378 -16.077 1.00 83.38 94 VAL A C 1
ATOM 754 O O . VAL A 1 94 ? 16.697 -7.695 -15.070 1.00 83.38 94 VAL A O 1
ATOM 757 N N . THR A 1 95 ? 16.237 -8.129 -17.223 1.00 79.69 95 THR A N 1
ATOM 758 C CA . THR A 1 95 ? 15.287 -7.018 -17.340 1.00 79.69 95 THR A CA 1
ATOM 759 C C . THR A 1 95 ? 14.061 -7.266 -16.476 1.00 79.69 95 THR A C 1
ATOM 761 O O . THR A 1 95 ? 13.623 -6.331 -15.820 1.00 79.69 95 THR A O 1
ATOM 764 N N . GLY A 1 96 ? 13.555 -8.501 -16.383 1.00 78.81 96 GLY A N 1
ATOM 765 C CA . GLY A 1 96 ? 12.467 -8.859 -15.463 1.00 78.81 96 GLY A CA 1
ATOM 766 C C . GLY A 1 96 ? 12.824 -8.660 -13.983 1.00 78.81 96 GLY A C 1
ATOM 767 O O . GLY A 1 96 ? 12.007 -8.154 -13.212 1.00 78.81 96 GLY A O 1
ATOM 768 N N . LEU A 1 97 ? 14.060 -8.985 -13.593 1.00 84.19 97 LEU A N 1
ATOM 769 C CA . LEU A 1 97 ? 14.538 -8.779 -12.223 1.00 84.19 97 LEU A CA 1
ATOM 770 C C . LEU A 1 97 ? 14.608 -7.289 -11.859 1.00 84.19 97 LEU A C 1
ATOM 772 O O . LEU A 1 97 ? 14.211 -6.904 -10.763 1.00 84.19 97 LEU A O 1
ATOM 776 N N . LEU A 1 98 ? 15.077 -6.448 -12.787 1.00 82.94 98 LEU A N 1
ATOM 777 C CA . LEU A 1 98 ? 15.143 -4.993 -12.608 1.00 82.94 98 LEU A CA 1
ATOM 778 C C . LEU A 1 98 ? 13.773 -4.319 -12.770 1.00 82.94 98 LEU A C 1
ATOM 780 O O . LEU A 1 98 ? 13.509 -3.296 -12.139 1.00 82.94 98 LEU A O 1
ATOM 784 N N . ALA A 1 99 ? 12.879 -4.908 -13.565 1.00 78.75 99 ALA A N 1
ATOM 785 C CA . ALA A 1 99 ? 11.524 -4.424 -13.794 1.00 78.75 99 ALA A CA 1
ATOM 786 C C . ALA A 1 99 ? 10.760 -4.268 -12.481 1.00 78.75 99 ALA A C 1
ATOM 788 O O . ALA A 1 99 ? 10.129 -3.241 -12.260 1.00 78.75 99 ALA A O 1
ATOM 789 N N . MET A 1 100 ? 10.822 -5.271 -11.609 1.00 79.19 100 MET A N 1
ATOM 790 C CA . MET A 1 100 ? 10.034 -5.324 -10.376 1.00 79.19 100 MET A CA 1
ATOM 791 C C . MET A 1 100 ? 10.325 -4.169 -9.401 1.00 79.19 100 MET A C 1
ATOM 793 O O . MET A 1 100 ? 9.384 -3.459 -9.038 1.00 79.19 100 MET A O 1
ATOM 797 N N . PRO A 1 101 ? 11.582 -3.905 -8.992 1.00 84.62 101 PRO A N 1
ATOM 798 C CA . PRO A 1 101 ? 11.877 -2.778 -8.111 1.00 84.62 101 PRO A CA 1
ATOM 799 C C . PRO A 1 101 ? 11.627 -1.426 -8.793 1.00 84.62 101 PRO A C 1
ATOM 801 O O . PRO A 1 101 ? 11.154 -0.500 -8.138 1.00 84.62 101 PRO A O 1
ATOM 804 N N . ILE A 1 102 ? 11.868 -1.306 -10.104 1.00 83.88 102 ILE A N 1
ATOM 805 C CA . ILE A 1 102 ? 11.589 -0.071 -10.855 1.00 83.88 102 ILE A CA 1
ATOM 806 C C . ILE A 1 102 ? 10.081 0.214 -10.896 1.00 83.88 102 ILE A C 1
ATOM 808 O O . ILE A 1 102 ? 9.673 1.341 -10.618 1.00 83.88 102 ILE A O 1
ATOM 812 N N . ALA A 1 103 ? 9.258 -0.807 -11.162 1.00 80.31 103 ALA A N 1
ATOM 813 C CA . ALA A 1 103 ? 7.794 -0.738 -11.121 1.00 80.31 103 ALA A CA 1
ATOM 814 C C . ALA A 1 103 ? 7.308 -0.202 -9.783 1.00 80.31 103 ALA A C 1
ATOM 816 O O . ALA A 1 103 ? 6.457 0.684 -9.696 1.00 80.31 103 ALA A O 1
ATOM 817 N N . TRP A 1 104 ? 7.873 -0.771 -8.724 1.00 81.94 104 TRP A N 1
ATOM 818 C CA . TRP A 1 104 ? 7.501 -0.475 -7.360 1.00 81.94 104 TRP A CA 1
ATOM 819 C C . TRP A 1 104 ? 7.859 0.967 -6.982 1.00 81.94 104 TRP A C 1
ATOM 821 O O . TRP A 1 104 ? 7.004 1.698 -6.481 1.00 81.94 104 TRP A O 1
ATOM 831 N N . LEU A 1 105 ? 9.070 1.422 -7.315 1.00 85.75 105 LEU A N 1
ATOM 832 C CA . LEU A 1 105 ? 9.495 2.807 -7.090 1.00 85.75 105 LEU A CA 1
ATOM 833 C C . LEU A 1 105 ? 8.678 3.808 -7.918 1.00 85.75 105 LEU A C 1
ATOM 835 O O . LEU A 1 105 ? 8.261 4.838 -7.385 1.00 85.75 105 LEU A O 1
ATOM 839 N N . LEU A 1 106 ? 8.393 3.497 -9.187 1.00 84.75 106 LEU A N 1
ATOM 840 C CA . LEU A 1 106 ? 7.511 4.306 -10.036 1.00 84.75 106 LEU A CA 1
ATOM 841 C C . LEU A 1 106 ? 6.104 4.407 -9.445 1.00 84.75 106 LEU A C 1
ATOM 843 O O . LEU A 1 106 ? 5.540 5.497 -9.408 1.00 84.75 106 LEU A O 1
ATOM 847 N N . SER A 1 107 ? 5.557 3.303 -8.934 1.00 81.69 107 SER A N 1
ATOM 848 C CA . SER A 1 107 ? 4.240 3.272 -8.292 1.00 81.69 107 SER A CA 1
ATOM 849 C C . SER A 1 107 ? 4.200 4.140 -7.032 1.00 81.69 107 SER A C 1
ATOM 851 O O . SER A 1 107 ? 3.222 4.858 -6.824 1.00 81.69 107 SER A O 1
ATOM 853 N N . ILE A 1 108 ? 5.254 4.114 -6.209 1.00 81.31 108 ILE A N 1
ATOM 854 C CA . ILE A 1 108 ? 5.357 4.960 -5.010 1.00 81.31 108 ILE A CA 1
ATOM 855 C C . ILE A 1 108 ? 5.501 6.435 -5.400 1.00 81.31 108 ILE A C 1
ATOM 857 O O . ILE A 1 108 ? 4.785 7.283 -4.867 1.00 81.31 108 ILE A O 1
ATOM 861 N N . GLY A 1 109 ? 6.388 6.755 -6.348 1.00 83.19 109 GLY A N 1
ATOM 862 C CA . GLY A 1 109 ? 6.625 8.130 -6.796 1.00 83.19 109 GLY A CA 1
ATOM 863 C C . GLY A 1 109 ? 5.401 8.753 -7.470 1.00 83.19 109 GLY A C 1
ATOM 864 O O . GLY A 1 109 ? 5.026 9.887 -7.163 1.00 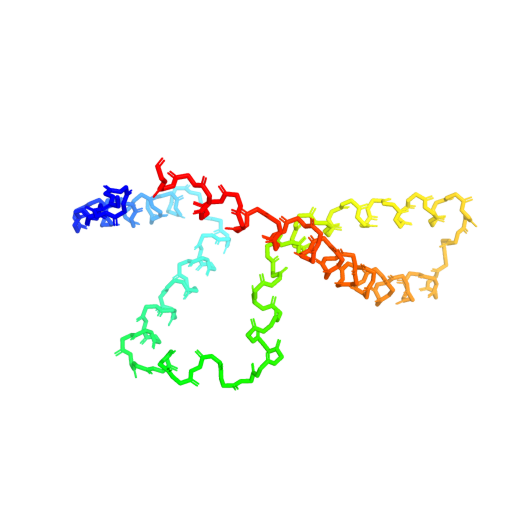83.19 109 GLY A O 1
ATOM 865 N N . ALA A 1 110 ? 4.730 7.998 -8.339 1.00 78.50 110 ALA A N 1
ATOM 866 C CA . ALA A 1 110 ? 3.499 8.431 -8.990 1.00 78.50 110 ALA A CA 1
ATOM 867 C C . ALA A 1 110 ? 2.338 8.553 -7.986 1.00 78.50 110 ALA A C 1
ATOM 869 O O . ALA A 1 110 ? 1.597 9.536 -8.034 1.00 78.50 110 ALA A O 1
ATOM 870 N N . GLY A 1 111 ? 2.232 7.624 -7.028 1.00 77.81 111 GLY A N 1
ATOM 871 C CA . GLY A 1 111 ? 1.281 7.713 -5.918 1.00 77.81 111 GLY A CA 1
ATOM 872 C C . GLY A 1 111 ? 1.493 8.958 -5.053 1.00 77.81 111 GLY A C 1
ATOM 873 O O . GLY A 1 111 ? 0.527 9.642 -4.728 1.00 77.81 111 GLY A O 1
ATOM 874 N N . TRP A 1 112 ? 2.745 9.325 -4.755 1.00 78.44 112 TRP A N 1
ATOM 875 C CA . TRP A 1 112 ? 3.063 10.569 -4.043 1.00 78.44 112 TRP A CA 1
ATOM 876 C C . TRP A 1 112 ? 2.683 11.822 -4.839 1.00 78.44 112 TRP A C 1
ATOM 878 O O . TRP A 1 112 ? 2.109 12.767 -4.290 1.00 78.44 112 TRP A O 1
ATOM 888 N N . LEU A 1 113 ? 2.972 11.838 -6.144 1.00 78.19 113 LEU A N 1
ATOM 889 C CA . LEU A 1 113 ? 2.622 12.961 -7.012 1.00 78.19 113 LEU A CA 1
ATOM 890 C C . LEU A 1 113 ? 1.102 13.154 -7.088 1.00 78.19 113 LEU A C 1
ATOM 892 O O . LEU A 1 113 ? 0.620 14.287 -7.041 1.00 78.19 113 LEU A O 1
ATOM 896 N N . PHE A 1 114 ? 0.353 12.057 -7.178 1.00 74.31 114 PHE A N 1
ATOM 897 C CA . PHE A 1 114 ? -1.105 12.077 -7.207 1.00 74.31 114 PHE A CA 1
ATOM 898 C C . PHE A 1 114 ? -1.706 12.481 -5.867 1.00 74.31 114 PHE A C 1
ATOM 900 O O . PHE A 1 114 ? -2.551 13.371 -5.841 1.00 74.31 114 PHE A O 1
ATOM 907 N N . TYR A 1 115 ? -1.200 11.935 -4.759 1.00 69.94 115 TYR A N 1
ATOM 908 C CA . TYR A 1 115 ? -1.568 12.367 -3.413 1.00 69.94 115 TYR A CA 1
ATOM 909 C C . TYR A 1 115 ? -1.414 13.888 -3.268 1.00 69.94 115 TYR A C 1
ATOM 911 O O . TYR A 1 115 ? -2.330 14.590 -2.836 1.00 69.94 115 TYR A O 1
ATOM 919 N N . ARG A 1 116 ? -0.280 14.436 -3.730 1.00 71.25 116 ARG A N 1
ATOM 920 C CA . ARG A 1 116 ? -0.022 15.878 -3.671 1.00 71.25 116 ARG A CA 1
ATOM 921 C C . ARG A 1 116 ? -0.948 16.701 -4.568 1.00 71.25 116 ARG A C 1
ATOM 923 O O . ARG A 1 116 ? -1.322 17.808 -4.187 1.00 71.25 116 ARG A O 1
ATOM 930 N N . LYS A 1 117 ? -1.271 16.204 -5.763 1.00 66.56 117 LYS A N 1
ATOM 931 C CA . LYS A 1 117 ? -2.038 16.951 -6.773 1.00 66.56 117 LYS A CA 1
ATOM 932 C C . LYS A 1 117 ? -3.552 16.786 -6.675 1.00 66.56 117 LYS A C 1
ATOM 934 O O . LYS A 1 117 ? -4.252 17.659 -7.168 1.00 66.56 117 LYS A O 1
ATOM 939 N N . MET A 1 118 ? -4.056 15.702 -6.096 1.00 63.91 118 MET A N 1
ATOM 940 C CA . MET A 1 118 ? -5.490 15.393 -6.081 1.00 63.91 118 MET A CA 1
ATOM 941 C C . MET A 1 118 ? -6.069 15.424 -4.670 1.00 63.91 118 MET A C 1
ATOM 943 O O . MET A 1 118 ? -7.069 16.103 -4.440 1.00 63.91 118 MET A O 1
ATOM 947 N N . GLU A 1 119 ? -5.421 14.772 -3.702 1.00 61.16 119 GLU A N 1
ATOM 948 C CA . GLU A 1 119 ? -5.972 14.696 -2.346 1.00 61.16 119 GLU A CA 1
ATOM 949 C C . GLU A 1 119 ? -5.861 16.037 -1.598 1.00 61.16 119 GLU A C 1
ATOM 951 O O . GLU A 1 119 ? -6.854 16.477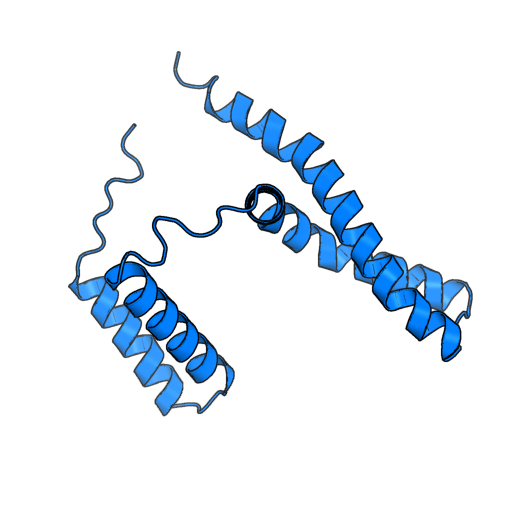 -1.017 1.00 61.16 119 GLU A O 1
ATOM 956 N N . LEU A 1 120 ? -4.732 16.762 -1.686 1.00 61.47 120 LEU A N 1
ATOM 957 C CA . LEU A 1 120 ? -4.607 18.081 -1.034 1.00 61.47 120 LEU A CA 1
ATOM 958 C C . LEU A 1 120 ? -5.613 19.132 -1.555 1.00 61.47 120 LEU A C 1
ATOM 960 O O . LEU A 1 120 ? -6.217 19.815 -0.727 1.00 61.47 120 LEU A O 1
ATOM 964 N N . PRO A 1 121 ? -5.857 19.271 -2.873 1.00 59.09 121 PRO A N 1
ATOM 965 C CA . PRO A 1 121 ? -6.882 20.192 -3.369 1.00 59.09 121 PRO A CA 1
ATOM 966 C C . PRO A 1 121 ? -8.312 19.756 -3.032 1.00 59.09 121 PRO A C 1
ATOM 968 O O . PRO A 1 121 ? -9.133 20.599 -2.675 1.00 59.09 121 PRO A O 1
ATOM 971 N N . SER A 1 122 ? -8.612 18.451 -3.083 1.00 55.78 122 SER A N 1
ATOM 972 C CA . SER A 1 122 ? -9.954 17.939 -2.763 1.00 55.78 122 SER A CA 1
ATOM 973 C C . SER A 1 122 ? -10.355 18.161 -1.299 1.00 55.78 122 SER A C 1
ATOM 975 O O . SER A 1 122 ? -11.525 18.428 -1.019 1.00 55.78 122 SER A O 1
ATOM 977 N N . ALA A 1 123 ? -9.386 18.147 -0.375 1.00 56.47 123 ALA A N 1
ATOM 978 C CA . ALA A 1 123 ? -9.613 18.483 1.028 1.00 56.47 123 ALA A CA 1
ATOM 979 C C . ALA A 1 123 ? -10.004 19.963 1.208 1.00 56.47 123 ALA A C 1
ATOM 981 O O . ALA A 1 123 ? -10.874 20.267 2.021 1.00 56.47 123 ALA A O 1
ATOM 982 N N . GLY A 1 124 ? -9.442 20.870 0.397 1.00 58.59 124 GLY A N 1
ATOM 983 C CA . GLY A 1 124 ? -9.827 22.287 0.376 1.00 58.59 124 GLY A CA 1
ATOM 984 C C . GLY A 1 124 ? -11.232 22.538 -0.191 1.00 58.59 124 GLY A C 1
ATOM 985 O O . GLY A 1 124 ? -11.933 23.446 0.249 1.00 58.59 124 GLY A O 1
ATOM 986 N N . TRP A 1 125 ? -11.693 21.705 -1.130 1.00 55.97 125 TRP A N 1
ATOM 987 C CA . TRP A 1 125 ? -13.041 21.815 -1.715 1.00 55.97 125 TRP A CA 1
ATOM 988 C C . TRP A 1 125 ? -14.135 21.266 -0.786 1.00 55.97 125 TRP A C 1
ATOM 990 O O . TRP A 1 125 ? -15.313 21.598 -0.935 1.00 55.97 125 TRP A O 1
ATOM 1000 N N . ALA A 1 126 ? -13.775 20.403 0.164 1.00 55.84 126 ALA A N 1
ATOM 1001 C CA . ALA A 1 126 ? -14.682 19.941 1.211 1.00 55.84 126 ALA A CA 1
ATOM 1002 C C . ALA A 1 126 ? -14.861 20.989 2.326 1.00 55.84 126 ALA A C 1
AT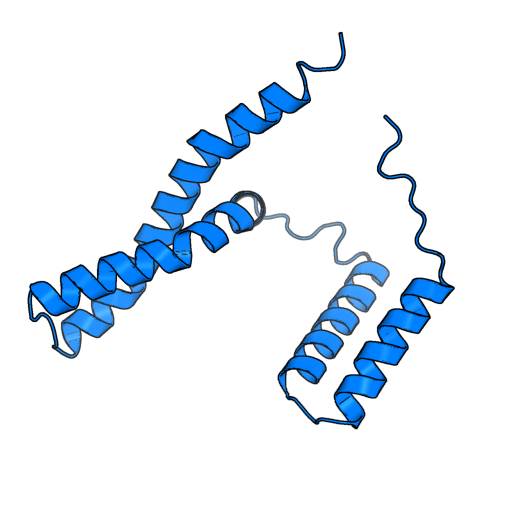OM 1004 O O . ALA A 1 126 ? -15.950 21.075 2.888 1.00 55.84 126 ALA A O 1
ATOM 1005 N N . SER A 1 127 ? -13.840 21.811 2.607 1.00 55.50 127 SER A N 1
ATOM 1006 C CA . SER A 1 127 ? -13.904 22.888 3.610 1.00 55.50 127 SER A CA 1
ATOM 1007 C C . SER A 1 127 ? -14.520 24.197 3.102 1.00 55.50 127 SER A C 1
ATOM 1009 O O . SER A 1 127 ? -14.959 24.999 3.912 1.00 55.50 127 SER A O 1
ATOM 1011 N N . GLY A 1 128 ? -14.583 24.422 1.784 1.00 54.66 128 GLY A N 1
ATOM 1012 C CA . GLY A 1 128 ? -15.184 25.625 1.179 1.00 54.66 128 GLY A CA 1
ATOM 1013 C C . GLY A 1 128 ? -16.700 25.558 0.937 1.00 54.66 128 GLY A C 1
ATOM 1014 O O . GLY A 1 128 ? -17.217 26.323 0.134 1.00 54.66 128 GLY A O 1
ATOM 1015 N N . ARG A 1 129 ? -17.412 24.601 1.548 1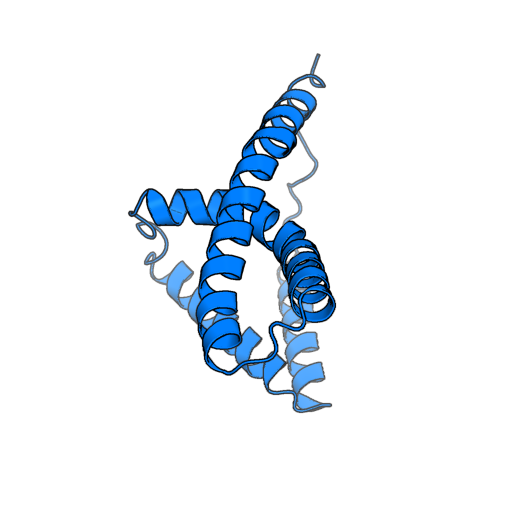.00 51.84 129 ARG A N 1
ATOM 1016 C CA . ARG A 1 129 ? -18.862 24.368 1.353 1.00 51.84 129 ARG A CA 1
ATOM 1017 C C . ARG A 1 129 ? -19.674 24.485 2.649 1.00 51.84 129 ARG A C 1
ATOM 1019 O O . ARG A 1 129 ? -20.746 23.896 2.766 1.00 51.84 129 ARG A O 1
ATOM 1026 N N . SER A 1 130 ? -19.125 25.194 3.631 1.00 51.72 130 SER A N 1
ATOM 1027 C CA . SER A 1 130 ? -19.758 25.481 4.921 1.00 51.72 130 SER A CA 1
ATOM 1028 C C . SER A 1 130 ? -19.843 26.983 5.199 1.00 51.72 130 SER A C 1
ATOM 1030 O O . SER A 1 130 ? -19.664 27.390 6.345 1.00 51.72 130 SER A O 1
ATOM 1032 N N . GLU A 1 131 ? -20.086 27.780 4.161 1.00 44.41 131 GLU A N 1
ATOM 1033 C CA . GLU A 1 131 ? -20.539 29.170 4.287 1.00 44.41 131 GLU A CA 1
ATOM 1034 C C . GLU A 1 131 ? -21.920 29.310 3.649 1.00 44.41 131 GLU A C 1
ATOM 1036 O O . GLU A 1 131 ? -22.125 28.704 2.568 1.00 44.41 131 GLU A O 1
#

Sequence (131 aa):
MGALSGHLPRAAFFAYLALVVAAGLLEFRPRLLMSAAIAAILFFAARSNALHDWPRNKVVLWLGRMSYSVFLIHFPVWLLQNVVFVRMRWVTPVTGLLAMPIAWLLSIGAGWLFYRKMELPSAGWASGRSE

pLDDT: mean 75.22, std 11.21, range [40.0, 89.19]

Radius of gyration: 20.93 Å; chains: 1; bounding box: 45×52×51 Å